Protein AF-W8YTJ1-F1 (afdb_monomer_lite)

pLDDT: mean 94.98, std 5.09, range [74.75, 98.69]

Sequence (87 aa):
LRTQKRISLQGGAKAQLGVDMTTVFVQEEFARIAELAKETLAAMESGDTLRTQLSVLKKLTKSNPANTVQLKRRIASRVIEAERYVP

Secondary structure (DSSP, 8-state):
-HHHHHHHHH-HHHHHHHHHHHHHHHHHHHHHHHHHHHHHHHHH--HHHHHHHHHHHHHHT--PPP-HHHHHHHHHHHHHHHTS---

Radius of gyration: 17.77 Å; chains: 1; bounding box: 44×23×45 Å

Structure (mmCIF, N/CA/C/O backbone):
data_AF-W8YTJ1-F1
#
_entry.id   AF-W8YTJ1-F1
#
loop_
_atom_site.group_PDB
_atom_site.id
_atom_site.type_symbol
_atom_site.label_atom_id
_atom_site.label_alt_id
_atom_site.label_comp_id
_atom_site.label_asym_id
_atom_site.label_entity_id
_atom_site.label_seq_id
_atom_site.pdbx_PDB_ins_code
_atom_site.Cartn_x
_atom_site.Cartn_y
_atom_site.Cartn_z
_atom_site.occupancy
_atom_site.B_iso_or_equiv
_atom_site.auth_seq_id
_atom_site.auth_comp_id
_atom_site.auth_asym_id
_atom_site.auth_atom_id
_atom_site.pdbx_PDB_model_num
ATOM 1 N N . LEU A 1 1 ? 14.034 -0.098 1.687 1.00 79.12 1 LEU A N 1
ATOM 2 C CA . LEU A 1 1 ? 15.367 -0.694 1.954 1.00 79.12 1 LEU A CA 1
ATOM 3 C C . LEU A 1 1 ? 16.123 -1.132 0.685 1.00 79.12 1 LEU A C 1
ATOM 5 O O . LEU A 1 1 ? 17.129 -0.504 0.383 1.00 79.12 1 LEU A O 1
ATOM 9 N N . ARG A 1 2 ? 15.670 -2.104 -0.130 1.00 91.44 2 ARG A N 1
ATOM 10 C CA . ARG A 1 2 ? 16.391 -2.497 -1.375 1.00 91.44 2 ARG A CA 1
ATOM 11 C C . ARG A 1 2 ? 16.447 -1.387 -2.437 1.00 91.44 2 ARG A C 1
ATOM 13 O O . ARG A 1 2 ? 17.521 -1.066 -2.937 1.00 91.44 2 ARG A O 1
ATOM 20 N N . THR A 1 3 ? 15.305 -0.781 -2.757 1.00 92.31 3 THR A N 1
ATOM 21 C CA . THR A 1 3 ? 15.194 0.273 -3.784 1.00 92.31 3 THR A CA 1
ATOM 22 C C . THR A 1 3 ? 15.980 1.525 -3.409 1.00 92.31 3 THR A C 1
ATOM 24 O O . THR A 1 3 ? 16.731 2.039 -4.227 1.00 92.31 3 THR A O 1
ATOM 27 N N . GLN A 1 4 ? 15.907 1.953 -2.146 1.00 92.31 4 GLN A N 1
ATOM 28 C CA . GLN A 1 4 ? 16.720 3.059 -1.623 1.00 92.31 4 GLN A CA 1
ATOM 29 C C . GLN A 1 4 ? 18.222 2.787 -1.771 1.00 92.31 4 GLN A C 1
ATOM 31 O O . GLN A 1 4 ? 18.946 3.644 -2.266 1.00 92.31 4 GLN A O 1
ATOM 36 N N . LYS A 1 5 ? 18.681 1.572 -1.433 1.00 92.75 5 LYS A N 1
ATOM 37 C CA . LYS A 1 5 ? 20.082 1.169 -1.629 1.00 92.75 5 LYS A CA 1
ATOM 38 C C 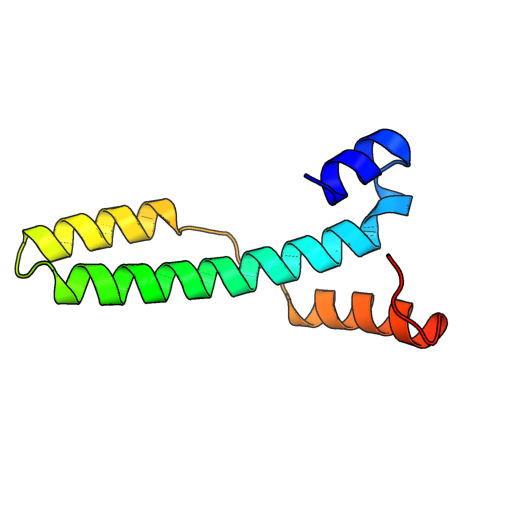. LYS A 1 5 ? 20.492 1.190 -3.107 1.00 92.75 5 LYS A C 1
ATOM 40 O O . LYS A 1 5 ? 21.612 1.561 -3.436 1.00 92.75 5 LYS A O 1
ATOM 45 N N . ARG A 1 6 ? 19.603 0.807 -4.029 1.00 89.44 6 ARG A N 1
ATOM 46 C CA . ARG A 1 6 ? 19.883 0.909 -5.473 1.00 89.44 6 ARG A CA 1
ATOM 47 C C . ARG A 1 6 ? 19.956 2.351 -5.953 1.00 89.44 6 ARG A C 1
ATOM 49 O O . ARG A 1 6 ? 20.856 2.663 -6.721 1.00 89.44 6 ARG A O 1
ATOM 56 N N . ILE A 1 7 ? 19.058 3.216 -5.483 1.00 92.25 7 ILE A N 1
ATOM 57 C CA . ILE A 1 7 ? 19.101 4.651 -5.790 1.00 92.25 7 ILE A CA 1
ATOM 58 C C . ILE A 1 7 ? 20.440 5.237 -5.335 1.00 92.25 7 ILE A C 1
ATOM 60 O O . ILE A 1 7 ? 21.078 5.938 -6.114 1.00 92.25 7 ILE A O 1
ATOM 64 N N . SER A 1 8 ? 20.898 4.904 -4.122 1.00 92.31 8 SER A N 1
ATOM 65 C CA . SER A 1 8 ? 22.165 5.424 -3.599 1.00 92.31 8 SER A CA 1
ATOM 66 C C . SER A 1 8 ? 23.393 4.902 -4.352 1.00 92.31 8 SER A C 1
ATOM 68 O O . SER A 1 8 ? 24.366 5.631 -4.486 1.00 92.31 8 SER A O 1
ATOM 70 N N . LEU A 1 9 ? 23.370 3.657 -4.846 1.00 90.88 9 LEU A N 1
ATOM 71 C CA . LEU A 1 9 ? 24.513 3.043 -5.538 1.00 90.88 9 LEU A CA 1
ATOM 72 C C . LEU A 1 9 ? 24.565 3.333 -7.046 1.00 90.88 9 LEU A C 1
ATOM 74 O O . LEU A 1 9 ? 25.646 3.403 -7.618 1.00 90.88 9 LEU A O 1
ATOM 78 N N . GLN A 1 10 ? 23.411 3.420 -7.712 1.00 84.75 10 GLN A N 1
ATOM 79 C CA . GLN A 1 10 ? 23.310 3.423 -9.181 1.00 84.75 10 GLN A CA 1
ATOM 80 C C . GLN A 1 10 ? 22.661 4.699 -9.743 1.00 84.75 10 GLN A C 1
ATOM 82 O O . GLN A 1 10 ? 22.637 4.878 -10.963 1.00 84.75 10 GLN A O 1
ATOM 87 N N . GLY A 1 11 ? 22.141 5.577 -8.880 1.00 82.25 11 GLY A N 1
ATOM 88 C CA . GLY A 1 11 ? 21.376 6.763 -9.260 1.00 82.25 11 GLY A CA 1
ATOM 89 C C . GLY A 1 11 ? 19.902 6.467 -9.569 1.00 82.25 11 GLY A C 1
ATOM 90 O O . GLY A 1 11 ? 19.515 5.339 -9.886 1.00 82.25 11 GLY A O 1
ATOM 91 N N . GLY A 1 12 ? 19.057 7.502 -9.484 1.00 77.19 12 GLY A N 1
ATOM 92 C CA . GLY A 1 12 ? 17.595 7.381 -9.595 1.00 77.19 12 GLY A CA 1
ATOM 93 C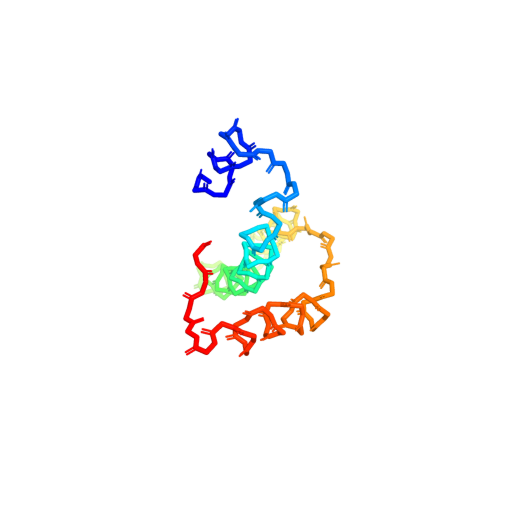 C . GLY A 1 12 ? 17.109 6.771 -10.915 1.00 77.19 12 GLY A C 1
ATOM 94 O O . GLY A 1 12 ? 16.269 5.875 -10.901 1.00 77.19 12 GLY A O 1
ATOM 95 N N . ALA A 1 13 ? 17.699 7.166 -12.048 1.00 81.00 13 ALA A N 1
ATOM 96 C CA . ALA A 1 13 ? 17.279 6.691 -13.370 1.00 81.00 13 ALA A CA 1
ATOM 97 C C . ALA A 1 13 ? 17.465 5.172 -13.555 1.00 81.00 13 ALA A C 1
ATOM 99 O O . ALA A 1 13 ? 16.587 4.498 -14.093 1.00 81.00 13 ALA A O 1
ATOM 100 N N . LYS A 1 14 ? 18.575 4.606 -13.058 1.00 84.06 14 LYS A N 1
ATOM 101 C CA . LYS A 1 14 ? 18.846 3.157 -13.132 1.00 84.06 14 LYS A CA 1
ATOM 102 C C . LYS A 1 14 ? 18.018 2.347 -12.130 1.00 84.06 14 LYS A C 1
ATOM 104 O O . LYS A 1 14 ? 17.845 1.145 -12.309 1.00 84.06 14 LYS A O 1
ATOM 109 N N . ALA A 1 15 ? 17.490 2.995 -11.092 1.00 90.12 15 ALA A N 1
ATOM 110 C CA . ALA A 1 15 ? 16.650 2.375 -10.073 1.00 90.12 15 ALA A CA 1
ATOM 111 C C . ALA A 1 15 ? 15.139 2.538 -10.334 1.00 90.12 15 ALA A C 1
ATOM 113 O O . ALA A 1 15 ? 14.341 2.022 -9.551 1.00 90.12 15 ALA A O 1
ATOM 114 N N . GLN A 1 16 ? 14.734 3.213 -11.421 1.00 93.00 16 GLN A N 1
ATOM 115 C CA . GLN A 1 16 ? 13.340 3.605 -11.659 1.00 93.00 16 GLN A CA 1
ATOM 116 C C . GLN A 1 16 ? 12.365 2.423 -11.694 1.00 93.00 16 GLN A C 1
ATOM 118 O O . GLN A 1 16 ? 11.281 2.517 -11.129 1.00 93.00 16 GLN A O 1
ATOM 123 N N . LEU A 1 17 ? 12.751 1.290 -12.290 1.00 93.50 17 LEU A N 1
ATOM 124 C CA . LEU A 1 17 ? 11.904 0.093 -12.293 1.00 93.50 17 LEU A CA 1
ATOM 125 C C . LEU A 1 17 ? 11.638 -0.403 -10.863 1.00 93.50 17 LEU A C 1
ATOM 127 O O . LEU A 1 17 ? 10.505 -0.711 -10.507 1.00 93.50 17 LEU A O 1
ATOM 131 N N . GLY A 1 18 ? 12.671 -0.408 -10.015 1.00 94.31 18 GLY A N 1
ATOM 132 C CA . GLY A 1 18 ? 12.536 -0.742 -8.598 1.00 94.31 18 GLY A CA 1
ATOM 133 C C . GLY A 1 18 ? 11.649 0.248 -7.845 1.00 94.31 18 GLY A C 1
ATOM 134 O O . GLY A 1 18 ? 10.884 -0.170 -6.979 1.00 94.31 18 GLY A O 1
ATOM 135 N N . VAL A 1 19 ? 11.712 1.540 -8.183 1.00 95.06 19 VAL A N 1
ATOM 136 C CA . VAL A 1 19 ? 10.816 2.567 -7.626 1.00 95.06 19 VAL A CA 1
ATOM 137 C C . VAL A 1 19 ? 9.374 2.275 -8.009 1.00 95.06 19 VAL A C 1
ATOM 139 O O . VAL A 1 19 ? 8.553 2.116 -7.111 1.00 95.06 19 VAL A O 1
ATOM 142 N N . ASP A 1 20 ? 9.087 2.107 -9.300 1.00 96.44 20 ASP A N 1
ATOM 143 C CA . ASP A 1 20 ? 7.738 1.828 -9.798 1.00 96.44 20 ASP A CA 1
ATOM 144 C C . ASP A 1 20 ? 7.149 0.565 -9.139 1.00 96.44 20 ASP A C 1
ATOM 146 O O . ASP A 1 20 ? 6.033 0.607 -8.616 1.00 96.44 20 ASP A O 1
ATOM 150 N N . MET A 1 21 ? 7.918 -0.533 -9.083 1.00 96.44 21 MET A N 1
ATOM 151 C CA . MET A 1 21 ? 7.500 -1.781 -8.424 1.00 96.44 21 MET A CA 1
ATOM 152 C C . MET A 1 21 ? 7.218 -1.578 -6.932 1.00 96.44 21 MET A C 1
ATOM 154 O O . MET A 1 21 ? 6.200 -2.041 -6.418 1.00 96.44 21 MET A O 1
ATOM 158 N N . THR A 1 22 ? 8.097 -0.854 -6.232 1.00 96.62 22 THR A N 1
ATOM 159 C CA . THR A 1 22 ? 7.943 -0.598 -4.791 1.00 96.62 22 THR A CA 1
ATOM 160 C C . THR A 1 22 ? 6.727 0.279 -4.513 1.00 96.62 22 THR A C 1
ATOM 162 O O . THR A 1 22 ? 5.997 0.024 -3.561 1.00 96.62 22 THR A O 1
ATOM 165 N N . THR A 1 23 ? 6.486 1.301 -5.336 1.00 96.56 23 THR A N 1
ATOM 166 C CA . THR A 1 23 ? 5.337 2.195 -5.182 1.00 96.56 23 THR A CA 1
ATOM 167 C C . THR A 1 23 ? 4.025 1.439 -5.345 1.00 96.56 23 THR A C 1
ATOM 169 O O . THR A 1 23 ? 3.137 1.618 -4.516 1.00 96.56 23 THR A O 1
ATOM 172 N N . VAL A 1 24 ? 3.907 0.576 -6.362 1.00 97.81 24 VAL A N 1
ATOM 173 C CA . VAL A 1 24 ? 2.712 -0.266 -6.544 1.00 97.81 24 VAL A CA 1
ATOM 174 C C . VAL A 1 24 ? 2.501 -1.166 -5.331 1.00 97.81 24 VAL A C 1
ATOM 176 O O . VAL A 1 24 ? 1.419 -1.150 -4.751 1.00 97.81 24 VAL A O 1
ATOM 179 N N . PHE A 1 25 ? 3.543 -1.888 -4.914 1.00 97.44 25 PHE A N 1
ATOM 180 C CA . PHE A 1 25 ? 3.466 -2.807 -3.780 1.00 97.44 25 PHE A CA 1
ATOM 181 C C . PHE A 1 25 ? 3.015 -2.103 -2.495 1.00 97.44 25 PHE A C 1
ATOM 183 O O . PHE A 1 25 ? 2.072 -2.540 -1.846 1.00 97.44 25 PHE A O 1
ATOM 190 N N . VAL A 1 26 ? 3.648 -0.979 -2.146 1.00 97.00 26 VAL A N 1
ATOM 191 C CA . VAL A 1 26 ? 3.311 -0.239 -0.923 1.00 97.00 26 VAL A CA 1
ATOM 192 C C . VAL A 1 26 ? 1.882 0.295 -0.976 1.00 97.00 26 VAL A C 1
ATOM 194 O O . VAL A 1 26 ? 1.186 0.211 0.024 1.00 97.00 26 VAL A O 1
ATOM 197 N N . GLN A 1 27 ? 1.421 0.822 -2.113 1.00 97.00 27 GLN A N 1
ATOM 198 C CA . GLN A 1 27 ? 0.056 1.349 -2.232 1.00 97.00 27 GLN A CA 1
ATOM 199 C C . GLN A 1 27 ? -1.001 0.259 -2.009 1.00 97.00 27 GLN A C 1
ATOM 201 O O . GLN A 1 27 ? -1.968 0.482 -1.283 1.00 97.00 27 GLN A O 1
ATOM 206 N N . GLU A 1 28 ? -0.806 -0.923 -2.592 1.00 97.06 28 GLU A N 1
ATOM 207 C CA . GLU A 1 28 ? -1.772 -2.023 -2.509 1.00 97.06 28 GLU A CA 1
ATOM 208 C C . GLU A 1 28 ? -1.745 -2.711 -1.142 1.00 97.06 28 GLU A C 1
ATOM 210 O O . GLU A 1 28 ? -2.792 -2.908 -0.522 1.00 97.06 28 GLU A O 1
ATOM 215 N N . GLU A 1 29 ? -0.556 -3.016 -0.622 1.00 97.75 29 GLU A N 1
ATOM 216 C CA . GLU A 1 29 ? -0.434 -3.692 0.669 1.00 97.75 29 GLU A CA 1
ATOM 217 C C . GLU A 1 29 ? -0.789 -2.772 1.838 1.00 97.75 29 GLU A C 1
ATOM 219 O O . GLU A 1 29 ? -1.400 -3.218 2.805 1.00 97.75 29 GLU A O 1
ATOM 224 N N . PHE A 1 30 ? -0.489 -1.474 1.758 1.00 97.12 30 PHE A N 1
ATOM 225 C CA . PHE A 1 30 ? -0.877 -0.539 2.814 1.00 97.12 30 PHE A CA 1
ATOM 226 C C . PHE A 1 30 ? -2.397 -0.343 2.880 1.00 97.12 30 PHE A C 1
ATOM 228 O O . PHE A 1 30 ? -2.952 -0.259 3.975 1.00 97.12 30 PHE A O 1
ATOM 235 N N . ALA A 1 31 ? -3.087 -0.351 1.732 1.00 96.12 31 ALA A N 1
ATOM 236 C CA . ALA A 1 31 ? -4.549 -0.366 1.696 1.00 96.12 31 ALA A CA 1
ATOM 237 C C . ALA A 1 31 ? -5.119 -1.649 2.327 1.00 96.12 31 ALA A C 1
ATOM 239 O O . ALA A 1 31 ? -6.067 -1.580 3.109 1.00 96.12 31 ALA A O 1
ATOM 240 N N . ARG A 1 32 ? -4.505 -2.810 2.058 1.00 97.81 32 ARG A N 1
ATOM 241 C CA . ARG A 1 32 ? -4.896 -4.083 2.681 1.00 97.81 32 ARG A CA 1
ATOM 242 C C . A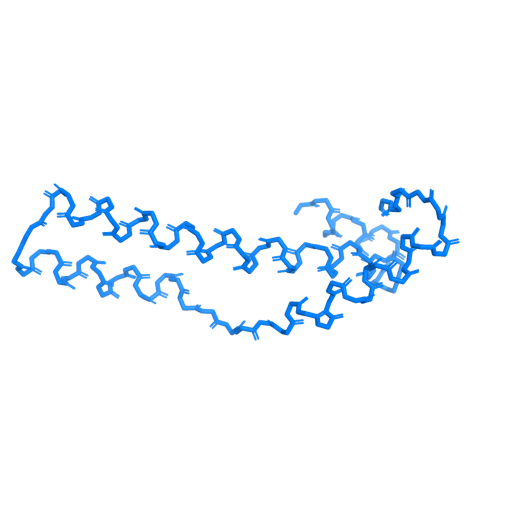RG A 1 32 ? -4.680 -4.076 4.196 1.00 97.81 32 ARG A C 1
ATOM 244 O O . ARG A 1 32 ? -5.575 -4.473 4.934 1.00 97.81 32 ARG A O 1
ATOM 251 N N . ILE A 1 33 ? -3.530 -3.591 4.668 1.00 98.06 33 ILE A N 1
ATOM 252 C CA . ILE A 1 33 ? -3.229 -3.451 6.102 1.00 98.06 33 ILE A CA 1
ATOM 253 C C . ILE A 1 33 ? -4.255 -2.539 6.784 1.00 98.06 33 ILE A C 1
ATOM 255 O O . ILE A 1 33 ? -4.702 -2.845 7.887 1.00 98.06 33 ILE A O 1
ATOM 259 N N . ALA A 1 34 ? -4.649 -1.440 6.135 1.00 97.62 34 ALA A N 1
ATOM 260 C CA . ALA A 1 34 ? -5.652 -0.529 6.672 1.00 97.62 34 ALA A CA 1
ATOM 261 C C . ALA A 1 34 ? -7.016 -1.212 6.874 1.00 97.62 34 ALA A C 1
ATOM 263 O O . ALA A 1 34 ? -7.639 -1.000 7.914 1.00 97.62 34 ALA A O 1
ATOM 264 N N . GLU A 1 35 ? -7.462 -2.042 5.925 1.00 98.38 35 GLU A N 1
ATOM 265 C CA . GLU A 1 35 ? -8.731 -2.766 6.074 1.00 98.38 35 GLU A CA 1
ATOM 266 C C . GLU A 1 35 ? -8.644 -3.843 7.162 1.00 98.38 35 GLU A C 1
ATOM 268 O O . GLU A 1 35 ? -9.498 -3.884 8.044 1.00 98.38 35 GLU A O 1
ATOM 273 N N . LEU A 1 36 ? -7.560 -4.626 7.193 1.00 98.69 36 LEU A N 1
ATOM 274 C CA . LEU A 1 36 ? -7.333 -5.625 8.246 1.00 98.69 36 LEU A CA 1
ATOM 275 C C . LEU A 1 36 ? -7.321 -4.992 9.644 1.00 98.69 36 LEU A C 1
ATOM 277 O O . LEU A 1 36 ? -7.911 -5.524 10.585 1.00 98.69 36 LEU A O 1
ATOM 281 N N . ALA A 1 37 ? -6.674 -3.834 9.794 1.00 98.50 37 ALA A N 1
ATOM 282 C CA . ALA A 1 37 ? -6.653 -3.105 11.055 1.00 98.50 37 ALA A CA 1
ATOM 283 C C . ALA A 1 37 ? -8.057 -2.633 11.457 1.00 98.50 37 ALA A C 1
ATOM 285 O O . ALA A 1 37 ? -8.439 -2.757 12.616 1.00 98.50 37 ALA A O 1
ATOM 286 N N . LYS A 1 38 ? -8.844 -2.121 10.508 1.00 98.50 38 LYS A N 1
ATOM 287 C CA . LYS A 1 38 ? -10.220 -1.679 10.753 1.00 98.50 38 LYS A CA 1
ATOM 288 C C . LYS A 1 38 ? -11.116 -2.831 11.216 1.00 98.50 38 LYS A C 1
ATOM 290 O O . LYS A 1 38 ? -11.846 -2.653 12.189 1.00 98.50 38 LYS A O 1
ATOM 295 N N . GLU A 1 39 ? -11.038 -3.990 10.562 1.00 98.62 39 GLU A N 1
ATOM 296 C CA . GLU A 1 39 ? -11.760 -5.204 10.970 1.00 98.62 39 GLU A CA 1
ATOM 297 C C . GLU A 1 39 ? -11.339 -5.660 12.371 1.00 98.62 39 GLU A C 1
ATOM 299 O O . GLU A 1 39 ? -12.186 -5.916 13.224 1.00 98.62 39 GLU A O 1
ATOM 304 N N . THR A 1 40 ? -10.031 -5.677 12.639 1.00 98.62 40 THR A N 1
ATOM 305 C CA . THR A 1 40 ? -9.481 -6.076 13.941 1.00 98.62 40 THR A CA 1
ATOM 306 C C . THR A 1 40 ? -9.969 -5.159 15.065 1.00 98.62 40 THR A C 1
ATOM 308 O O . THR A 1 40 ? -10.416 -5.643 16.101 1.00 98.62 40 THR A O 1
ATOM 311 N N . LEU A 1 41 ? -9.953 -3.836 14.864 1.00 98.62 41 LEU A N 1
ATOM 312 C CA . LEU A 1 41 ? -10.446 -2.881 15.864 1.00 98.62 41 LEU A CA 1
ATOM 313 C C . LEU A 1 41 ? -11.946 -3.064 16.126 1.00 98.62 41 LEU A C 1
ATOM 315 O O . LEU A 1 41 ? -12.368 -3.036 17.278 1.00 98.62 41 LEU A O 1
ATOM 319 N N . ALA A 1 42 ? -12.744 -3.297 15.080 1.00 98.44 42 ALA A N 1
ATOM 320 C CA . ALA A 1 42 ? -14.182 -3.535 15.215 1.00 98.44 42 ALA A CA 1
ATOM 321 C C . ALA A 1 42 ? -14.514 -4.854 15.934 1.00 98.44 42 ALA A C 1
ATOM 323 O O . ALA A 1 42 ? -15.576 -4.964 16.541 1.00 98.44 42 ALA A O 1
ATOM 324 N N . ALA A 1 43 ? -13.619 -5.843 15.875 1.00 98.56 43 ALA A N 1
ATOM 325 C CA . ALA A 1 43 ? -13.751 -7.087 16.626 1.00 98.56 43 ALA A CA 1
ATOM 326 C C . ALA A 1 43 ? -13.366 -6.937 18.110 1.00 98.56 43 ALA A C 1
ATOM 328 O O . ALA A 1 43 ? -13.858 -7.694 18.944 1.00 98.56 43 ALA A O 1
ATOM 329 N N . MET A 1 44 ? -12.483 -5.989 18.440 1.00 98.31 44 MET A N 1
ATOM 330 C CA . MET A 1 44 ? -11.956 -5.796 19.798 1.00 98.31 44 MET A CA 1
ATOM 331 C C . MET A 1 44 ? -12.756 -4.792 20.629 1.00 98.31 44 MET A C 1
ATOM 333 O O . MET A 1 44 ? -12.852 -4.941 21.842 1.00 98.31 44 MET A O 1
ATOM 337 N N . GLU A 1 45 ? -13.297 -3.757 19.993 1.00 98.00 45 GLU A N 1
ATOM 338 C CA . GLU A 1 45 ? -13.870 -2.597 20.672 1.00 98.00 45 GLU A CA 1
ATOM 339 C C . GLU A 1 45 ? -15.226 -2.217 20.078 1.00 98.00 45 GLU A C 1
ATOM 341 O O . GLU A 1 45 ? -15.544 -2.511 18.926 1.00 98.00 45 GLU A O 1
ATOM 346 N N . SER A 1 46 ? -16.032 -1.491 20.851 1.00 98.25 46 SER A N 1
ATOM 347 C CA . SER A 1 46 ? -17.319 -0.960 20.394 1.00 98.25 46 SER A CA 1
ATOM 348 C C . SER A 1 46 ? -17.558 0.461 20.913 1.00 98.25 46 SER A C 1
ATOM 350 O O . SER A 1 46 ? -16.760 1.012 21.674 1.00 98.25 46 SER A O 1
ATOM 352 N N . GLY A 1 47 ? -18.636 1.101 20.451 1.00 98.12 47 GLY A N 1
ATOM 353 C CA . GLY A 1 47 ? -19.025 2.434 20.915 1.00 98.12 47 GLY A CA 1
ATOM 354 C C . GLY A 1 47 ? -17.973 3.517 20.645 1.00 98.12 47 GLY A C 1
ATOM 355 O O . GLY A 1 47 ? -17.376 3.581 19.567 1.00 98.12 47 GLY A O 1
ATOM 356 N N . ASP A 1 48 ? -17.775 4.407 21.615 1.00 98.38 48 ASP A N 1
ATOM 357 C CA . ASP A 1 48 ? -16.921 5.591 21.459 1.00 98.38 48 ASP A CA 1
ATOM 358 C C . ASP A 1 48 ? -15.426 5.265 21.393 1.00 98.38 48 ASP A C 1
ATOM 360 O O . ASP A 1 48 ? -14.678 5.938 20.672 1.00 98.38 48 ASP A O 1
ATOM 364 N N . THR A 1 49 ? -14.992 4.192 22.059 1.00 98.31 49 THR A N 1
ATOM 365 C CA . THR A 1 49 ? -13.611 3.699 21.975 1.00 98.31 49 THR A CA 1
ATOM 366 C C . THR A 1 49 ? -13.274 3.303 20.541 1.00 98.31 49 THR A C 1
ATOM 368 O O . THR A 1 49 ? -12.294 3.801 19.978 1.00 98.31 49 THR A O 1
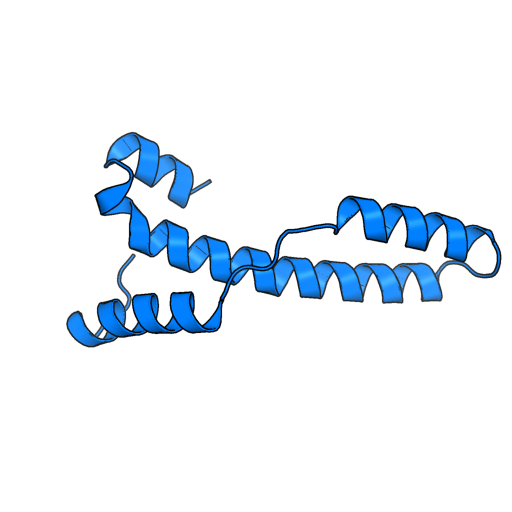ATOM 371 N N . LEU A 1 50 ? -14.140 2.508 19.899 1.00 98.62 50 LEU A N 1
ATOM 372 C CA . LEU A 1 50 ? -13.968 2.114 18.499 1.00 98.62 50 LEU A CA 1
ATOM 373 C C . LEU A 1 50 ? -13.921 3.337 17.572 1.00 98.62 50 LEU A C 1
ATOM 375 O O . LEU A 1 50 ? -13.025 3.453 16.735 1.00 98.62 50 LEU A O 1
ATOM 379 N N . ARG A 1 51 ? -14.844 4.296 17.735 1.00 98.50 51 ARG A N 1
ATOM 380 C CA . ARG A 1 51 ? -14.867 5.530 16.920 1.00 98.50 51 ARG A CA 1
ATOM 381 C C . ARG A 1 51 ? -13.562 6.320 17.036 1.00 98.50 51 ARG A C 1
ATOM 383 O O . ARG A 1 51 ? -13.057 6.845 16.036 1.00 98.50 51 ARG A O 1
ATOM 390 N N . THR A 1 52 ? -13.001 6.379 18.240 1.00 98.56 52 THR A N 1
ATOM 391 C CA . THR A 1 52 ? -11.729 7.054 18.512 1.00 98.56 52 THR A CA 1
ATOM 392 C C . THR A 1 52 ? -10.570 6.333 17.825 1.00 98.56 52 THR A C 1
ATOM 394 O O . THR A 1 52 ? -9.804 6.963 17.092 1.00 98.56 52 THR A O 1
ATOM 397 N N . GLN A 1 53 ? -10.476 5.009 17.970 1.00 98.50 53 GLN A N 1
ATOM 398 C CA . GLN A 1 53 ? -9.422 4.211 17.339 1.00 98.50 53 GLN A CA 1
ATOM 399 C C . GLN A 1 53 ? -9.492 4.253 15.807 1.00 98.50 53 GLN A C 1
ATOM 401 O O . GLN A 1 53 ? -8.469 4.453 15.153 1.00 98.50 53 GLN A O 1
ATOM 406 N N . LEU A 1 54 ? -10.688 4.175 15.215 1.00 98.50 54 LEU A N 1
ATOM 407 C CA . LEU A 1 54 ? -10.873 4.314 13.766 1.00 98.50 54 LEU A CA 1
ATOM 408 C C . LEU A 1 54 ? -10.455 5.701 13.256 1.00 98.50 54 LEU A C 1
ATOM 410 O O . LEU A 1 54 ? -9.896 5.826 12.163 1.00 98.50 54 LEU A O 1
ATOM 414 N N . SER A 1 55 ? -10.666 6.751 14.053 1.00 98.44 55 SER A N 1
ATOM 415 C CA . SER A 1 55 ? -10.204 8.104 13.722 1.00 98.44 55 SER A CA 1
ATOM 416 C C . SER A 1 55 ? -8.677 8.211 13.731 1.00 98.44 55 SER A C 1
ATOM 418 O O . SER A 1 55 ? -8.104 8.901 12.884 1.00 98.44 55 SER A O 1
ATOM 420 N N . VAL A 1 56 ? -8.007 7.515 14.654 1.00 98.44 56 VAL A N 1
ATOM 421 C CA . VAL A 1 56 ? -6.541 7.403 14.676 1.00 98.44 56 VAL A CA 1
ATOM 422 C C .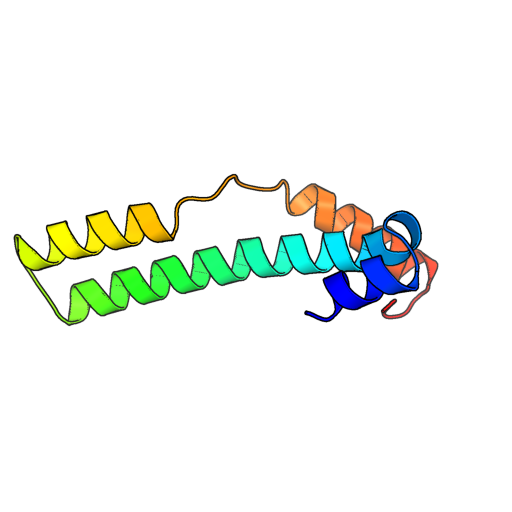 VAL A 1 56 ? -6.049 6.599 13.474 1.00 98.44 56 VAL A C 1
ATOM 424 O O . VAL A 1 56 ? -5.172 7.080 12.755 1.00 98.44 56 VAL A O 1
ATOM 427 N N . LEU A 1 57 ? -6.658 5.442 13.190 1.00 98.31 57 LEU A N 1
ATOM 428 C CA . LEU A 1 57 ? -6.315 4.611 12.035 1.00 98.31 57 LEU A CA 1
ATOM 429 C C . LEU A 1 57 ? -6.387 5.420 10.736 1.00 98.31 57 LEU A C 1
ATOM 431 O O . LEU A 1 57 ? -5.423 5.434 9.979 1.00 98.31 57 LEU A O 1
ATOM 435 N N . LYS A 1 58 ? -7.467 6.183 10.524 1.00 97.75 58 LYS A N 1
ATOM 436 C CA . LYS A 1 58 ? -7.629 7.059 9.350 1.00 97.75 58 LYS A CA 1
ATOM 437 C C . LYS A 1 58 ? -6.498 8.083 9.201 1.00 97.75 58 LYS A C 1
ATOM 439 O O . LYS A 1 58 ? -6.128 8.423 8.080 1.00 97.75 58 LYS A O 1
ATOM 444 N N . LYS A 1 59 ? -5.963 8.614 10.307 1.00 98.00 59 LYS A N 1
ATOM 445 C CA . LYS A 1 59 ? -4.825 9.549 10.272 1.00 98.00 59 LYS A CA 1
ATOM 446 C C . LYS A 1 59 ? -3.527 8.831 9.905 1.00 98.00 59 LYS A C 1
ATOM 448 O O . LYS A 1 59 ? -2.770 9.363 9.101 1.00 98.00 59 LYS A O 1
ATOM 453 N N . LEU A 1 60 ? -3.299 7.640 10.460 1.00 97.81 60 LEU A N 1
ATOM 454 C CA . LEU A 1 60 ? -2.112 6.824 10.187 1.00 97.81 60 LEU A CA 1
ATOM 455 C C . LEU A 1 60 ? -2.082 6.293 8.750 1.00 97.81 60 LEU A C 1
ATOM 457 O O . LEU A 1 60 ? -1.007 6.164 8.173 1.00 97.81 60 LEU A O 1
ATOM 461 N N . THR A 1 61 ? -3.247 6.008 8.165 1.00 97.00 61 THR A N 1
ATOM 462 C CA . THR A 1 61 ? -3.359 5.416 6.825 1.00 97.00 61 THR A CA 1
ATOM 463 C C . THR A 1 61 ? -3.596 6.435 5.713 1.00 97.00 61 THR A C 1
ATOM 465 O O . THR A 1 61 ? -3.700 6.067 4.543 1.00 97.00 61 THR A O 1
ATOM 468 N N . LYS A 1 62 ? -3.650 7.731 6.041 1.00 95.38 62 LYS A N 1
ATOM 469 C CA . LYS A 1 62 ? -3.818 8.795 5.050 1.00 95.38 62 LYS A CA 1
ATOM 470 C C . LYS A 1 62 ? -2.618 8.825 4.098 1.00 95.38 62 LYS A C 1
ATOM 472 O O . LYS A 1 62 ? -1.503 9.140 4.504 1.00 95.38 62 LYS A O 1
ATOM 477 N N . SER A 1 63 ? -2.862 8.574 2.816 1.00 92.38 63 SER A N 1
ATOM 478 C CA . SER A 1 63 ? -1.846 8.619 1.761 1.00 92.38 63 SER A CA 1
ATOM 479 C C . SER A 1 63 ? -2.374 9.335 0.512 1.00 92.38 63 SER A C 1
ATOM 481 O O . SER A 1 63 ? -3.579 9.542 0.360 1.00 92.38 63 SER A O 1
ATOM 483 N N . ASN A 1 64 ? -1.463 9.756 -0.370 1.00 93.62 64 ASN A N 1
ATOM 484 C CA . ASN A 1 64 ? -1.824 10.238 -1.702 1.00 93.62 64 ASN A CA 1
ATOM 485 C C . ASN A 1 64 ? -1.849 9.035 -2.664 1.00 93.62 64 ASN A C 1
ATOM 487 O O . ASN A 1 64 ? -0.818 8.355 -2.778 1.00 93.62 64 ASN A O 1
ATOM 491 N N . PRO A 1 65 ? -2.978 8.737 -3.330 1.00 93.31 65 PRO A N 1
ATOM 492 C CA . PRO A 1 65 ? -3.064 7.594 -4.227 1.00 93.31 65 PRO A CA 1
ATOM 493 C C . PRO A 1 65 ? -2.147 7.769 -5.440 1.00 93.31 65 PRO A C 1
ATOM 495 O O . PRO A 1 65 ? -2.122 8.819 -6.084 1.00 93.31 65 PRO A O 1
ATOM 498 N N . ALA A 1 66 ? -1.406 6.715 -5.777 1.00 95.38 66 ALA A N 1
ATOM 499 C CA . ALA A 1 66 ? -0.653 6.646 -7.025 1.00 95.38 66 ALA A CA 1
ATOM 500 C C . ALA A 1 66 ? -1.497 5.991 -8.129 1.00 95.38 66 ALA A C 1
ATOM 502 O O . ALA A 1 66 ? -2.285 5.085 -7.864 1.00 95.38 66 ALA A O 1
ATOM 503 N N . ASN A 1 67 ? -1.287 6.382 -9.391 1.00 97.44 67 ASN A N 1
ATOM 504 C CA . ASN A 1 67 ? -1.878 5.680 -10.533 1.00 97.44 67 ASN A CA 1
ATOM 505 C C . ASN A 1 67 ? -1.169 4.330 -10.753 1.00 97.44 67 ASN A C 1
ATOM 507 O O . ASN A 1 67 ? -0.259 4.203 -11.578 1.00 97.44 67 ASN A O 1
ATOM 511 N N . THR A 1 68 ? -1.572 3.313 -9.989 1.00 97.56 68 THR A N 1
ATOM 512 C CA . THR A 1 68 ? -0.961 1.978 -10.028 1.00 97.56 68 THR A CA 1
ATOM 513 C C . THR A 1 68 ? -1.154 1.289 -11.375 1.00 97.56 68 THR A C 1
ATOM 515 O O . THR A 1 68 ? -0.271 0.549 -11.795 1.00 97.56 68 THR A O 1
ATOM 518 N N . VAL A 1 69 ? -2.230 1.582 -12.114 1.00 98.19 69 VAL A N 1
ATOM 519 C CA . VAL A 1 69 ? -2.447 1.051 -13.472 1.00 98.19 69 VAL A CA 1
ATOM 520 C C . VAL A 1 69 ? -1.342 1.514 -14.417 1.00 98.19 69 VAL A C 1
ATOM 522 O O . VAL A 1 69 ? -0.749 0.703 -15.129 1.00 98.19 69 VAL A O 1
ATOM 525 N N . GLN A 1 70 ? -1.023 2.810 -14.409 1.00 98.25 70 GLN A N 1
ATOM 526 C CA . GLN A 1 70 ? 0.056 3.346 -15.235 1.00 98.25 70 GLN A CA 1
ATOM 527 C C . GLN A 1 70 ? 1.415 2.766 -14.826 1.00 98.25 70 GLN A C 1
ATOM 529 O O . GLN A 1 70 ? 2.199 2.383 -15.694 1.00 98.25 70 GLN A O 1
ATOM 534 N N . LEU A 1 71 ? 1.680 2.654 -13.520 1.00 97.88 71 LEU A N 1
ATOM 535 C CA . LEU A 1 71 ? 2.911 2.052 -13.002 1.00 97.88 71 LEU A CA 1
ATOM 536 C C . LEU A 1 71 ? 3.060 0.591 -13.443 1.00 97.88 71 LEU A C 1
ATOM 538 O O . LEU A 1 71 ? 4.100 0.214 -13.977 1.00 97.88 71 LEU A O 1
ATOM 542 N N . LYS A 1 72 ? 2.001 -0.215 -13.307 1.00 98.19 72 LYS A N 1
ATOM 543 C CA . LYS A 1 72 ? 1.975 -1.616 -13.749 1.00 98.19 72 LYS A CA 1
ATOM 544 C C . LYS A 1 72 ? 2.225 -1.750 -15.246 1.00 98.19 72 LYS A C 1
ATOM 546 O O . LYS A 1 72 ? 2.971 -2.637 -15.642 1.00 98.19 72 LYS A O 1
ATOM 551 N N . ARG A 1 73 ? 1.678 -0.852 -16.075 1.00 98.12 73 ARG A N 1
ATOM 552 C CA . ARG A 1 73 ? 1.964 -0.829 -17.521 1.00 98.12 73 ARG A CA 1
ATOM 553 C C . ARG A 1 73 ? 3.442 -0.565 -17.808 1.00 98.12 73 ARG A C 1
ATOM 555 O O . ARG A 1 73 ? 4.025 -1.288 -18.605 1.00 98.12 73 ARG A O 1
ATOM 562 N N . ARG A 1 74 ? 4.069 0.404 -17.127 1.00 96.62 74 ARG A N 1
ATOM 563 C CA . ARG A 1 74 ? 5.513 0.670 -17.281 1.00 96.62 74 ARG A CA 1
ATOM 564 C C . ARG A 1 74 ? 6.371 -0.525 -16.871 1.00 96.62 74 ARG A C 1
ATOM 566 O O . ARG A 1 74 ? 7.316 -0.864 -17.577 1.00 96.62 74 ARG A O 1
ATOM 573 N N . ILE A 1 75 ? 6.025 -1.168 -15.756 1.00 96.88 75 ILE A N 1
ATOM 574 C CA . ILE A 1 75 ? 6.698 -2.385 -15.284 1.00 96.88 75 ILE A CA 1
ATOM 575 C C . ILE A 1 75 ? 6.541 -3.502 -16.323 1.00 96.88 75 ILE A C 1
ATOM 577 O O . ILE A 1 75 ? 7.534 -4.103 -16.723 1.00 96.88 75 ILE A O 1
ATOM 581 N N . ALA A 1 76 ? 5.318 -3.733 -16.810 1.00 97.19 76 ALA A N 1
ATOM 582 C CA . ALA A 1 76 ? 5.024 -4.760 -17.803 1.00 97.19 76 ALA A CA 1
ATOM 583 C C . ALA A 1 76 ? 5.822 -4.556 -19.096 1.00 97.19 76 ALA A C 1
ATOM 585 O O . ALA A 1 76 ? 6.415 -5.512 -19.579 1.00 97.19 76 ALA A O 1
ATOM 586 N N . SER A 1 77 ? 5.923 -3.325 -19.613 1.00 96.94 77 SER A N 1
ATOM 587 C CA . SER A 1 77 ? 6.741 -3.039 -20.800 1.00 96.94 77 SER A CA 1
ATOM 588 C C . SER A 1 77 ? 8.198 -3.479 -20.626 1.00 96.94 77 SER A C 1
ATOM 590 O O . SER A 1 77 ? 8.748 -4.096 -21.530 1.00 96.94 77 SER A O 1
ATOM 592 N N . ARG A 1 78 ? 8.808 -3.235 -19.455 1.00 95.00 78 ARG A N 1
ATOM 593 C CA . ARG A 1 78 ? 10.197 -3.646 -19.169 1.00 95.00 78 ARG A CA 1
ATOM 594 C C . ARG A 1 78 ? 10.360 -5.156 -19.029 1.00 95.00 78 ARG A C 1
ATOM 596 O O . ARG A 1 78 ? 11.390 -5.694 -19.414 1.00 95.00 78 ARG A O 1
ATOM 603 N N . VAL A 1 79 ? 9.370 -5.826 -18.445 1.00 96.12 79 VAL A N 1
ATOM 604 C CA . VAL A 1 79 ? 9.384 -7.287 -18.288 1.00 96.12 79 VAL A CA 1
ATOM 605 C C . VAL A 1 79 ? 9.199 -7.975 -19.639 1.00 96.12 79 VAL A C 1
ATOM 607 O O . VAL A 1 79 ? 9.906 -8.935 -19.918 1.00 96.12 79 VAL A O 1
ATOM 610 N N . ILE A 1 80 ? 8.297 -7.465 -20.484 1.00 97.19 80 ILE A N 1
ATOM 611 C CA . ILE A 1 80 ? 8.059 -7.978 -21.841 1.00 97.19 80 ILE A CA 1
ATOM 612 C C . ILE A 1 80 ? 9.313 -7.808 -22.701 1.00 97.19 80 ILE A C 1
ATOM 614 O O . ILE A 1 80 ? 9.743 -8.768 -23.321 1.00 97.19 80 ILE A O 1
ATOM 618 N N . GLU A 1 81 ? 9.939 -6.628 -22.682 1.00 96.25 81 GLU A N 1
ATOM 619 C CA . GLU A 1 81 ? 11.184 -6.359 -23.420 1.00 96.25 81 GLU A CA 1
ATOM 620 C C . GLU A 1 81 ? 12.323 -7.320 -23.035 1.00 96.25 81 GLU A C 1
ATOM 622 O O . GLU A 1 81 ? 13.154 -7.668 -23.869 1.00 96.25 81 GLU A O 1
ATOM 627 N N . ALA A 1 82 ? 12.367 -7.758 -21.776 1.00 95.25 82 ALA A N 1
ATOM 628 C CA . ALA A 1 82 ? 13.405 -8.652 -21.276 1.00 95.25 82 ALA A CA 1
ATOM 629 C C . ALA A 1 82 ? 13.034 -10.145 -21.317 1.00 95.25 82 ALA A C 1
ATOM 631 O O . ALA A 1 82 ? 13.898 -10.971 -21.023 1.00 95.25 82 ALA A O 1
ATOM 632 N N . GLU A 1 83 ? 11.764 -10.478 -21.577 1.00 95.75 83 GLU A N 1
ATOM 633 C CA . GLU A 1 83 ? 11.172 -11.828 -21.497 1.00 95.75 83 GLU A CA 1
ATOM 634 C C . GLU A 1 83 ? 11.448 -12.576 -20.179 1.00 95.75 83 GLU A C 1
ATOM 636 O O . GLU A 1 83 ? 11.402 -13.803 -20.088 1.00 95.75 83 GLU A O 1
ATOM 641 N N . ARG A 1 84 ? 11.751 -11.832 -19.115 1.00 92.12 84 ARG A N 1
ATOM 642 C CA . ARG A 1 84 ? 12.065 -12.367 -17.789 1.00 92.12 84 ARG A CA 1
ATOM 643 C C . ARG A 1 84 ? 11.852 -11.303 -16.729 1.00 92.12 84 ARG A C 1
ATOM 645 O O . ARG A 1 84 ? 11.745 -10.113 -17.017 1.00 92.12 84 ARG A O 1
ATOM 652 N N . TYR A 1 85 ? 11.863 -11.726 -15.471 1.00 91.25 85 TYR A N 1
ATOM 653 C CA . TYR A 1 85 ? 11.881 -10.787 -14.357 1.00 91.25 85 TYR A CA 1
ATOM 654 C C . TYR A 1 85 ? 13.134 -9.894 -14.404 1.00 91.25 85 TYR A C 1
ATOM 656 O O . TYR A 1 85 ? 14.261 -10.393 -14.464 1.00 91.25 85 TYR A O 1
ATOM 664 N N . VAL A 1 86 ? 12.932 -8.573 -14.343 1.00 86.56 86 VAL A N 1
ATOM 665 C CA . VAL A 1 86 ? 14.012 -7.576 -14.352 1.00 86.56 86 VAL A CA 1
ATOM 666 C C . VAL A 1 86 ? 14.150 -6.966 -12.952 1.00 86.56 86 VAL A C 1
ATOM 668 O O . VA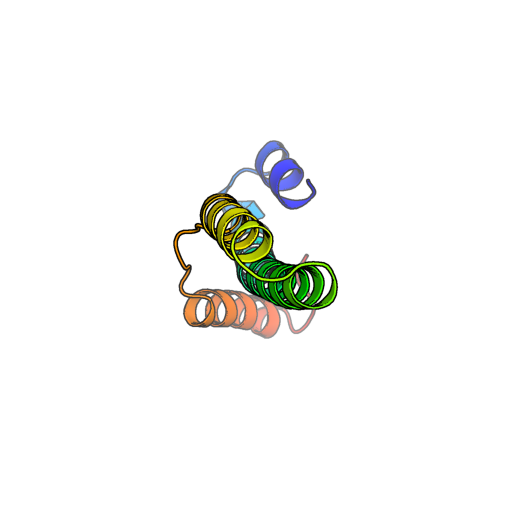L A 1 86 ? 13.224 -6.291 -12.495 1.00 86.56 86 VAL A O 1
ATOM 671 N N . PRO A 1 87 ? 15.272 -7.211 -12.248 1.00 74.75 87 PRO A N 1
ATOM 672 C CA . PRO A 1 87 ? 15.413 -6.875 -10.837 1.00 74.75 87 PRO A CA 1
ATOM 673 C C . PRO A 1 87 ? 15.734 -5.417 -10.528 1.00 74.75 87 PRO A C 1
ATOM 675 O O . PRO A 1 87 ? 16.253 -4.644 -11.372 1.00 74.75 87 PRO A O 1
#

Foldseek 3Di:
DVLVVCCVVPNCVVSVLVVLVVLLVCLVVLVVVLVVVLVVLVVVDDDPVSVVVNVVSCVVSDDDDDPNVVSVVVNVVVCVVVVHDDD